Protein AF-A0A848DAJ6-F1 (afdb_monomer)

Mean predicted aligned error: 10.58 Å

Secondary structure (DSSP, 8-state):
-HHHHHHHHHHHHHHHHHHS-----GGGSPPPHHHHHHHHHHHHHHHHHHH--SSEEEEEEEEE-SSSEEEEEEEEEE--TT-SS-EEEET-HHHHHHHHHHHHHHT--TT-S--S-----SSSEEEEEEESSGGGS-HHHHHHHHHHHHHHHHHHHHT-

Organism: NCBI:txid2766897

Radius of gyration: 16.46 Å; Cα contacts (8 Å, |Δi|>4): 186; chains: 1; bounding box: 44×31×48 Å

Sequence (160 aa):
MILQAILDAMAIKYTLNHYRKKNDSIAVKPVDESTLREYIDTYCGVLNDSFSSLYKVFVGTIYDGEGPLRVISTKLVEKTKRMDVPYILNGELESVLNRLDEQLIEEMSPSIYIRRNLRRYSDDTTFIVKPNQIRYWTQSAALRDADETYRDIMSSMGDV

Foldseek 3Di:
DLLVVVLVVLVVVVVVVVVVPDDPDLQFDFDDPVLLQLLQCLLQVLVCVPPNDPFKGKAKEWEDDDDFKTKMKIFIDTDDPPGPGHHYDYPCRVVVSVVVVVVVVVDDDPVDDVPQDPDDPPPRMRMDMDTRGSNCRHSVNSVVSSVVVVVVVVVVVVVD

pLDDT: mean 71.4, std 18.1, range [31.31, 95.0]

Solvent-accessible surface area (backbone atoms only — not comparable to full-atom values): 9200 Å² total; per-residue (Å²): 90,69,50,53,52,49,50,48,52,51,46,49,50,48,50,52,48,62,72,54,77,80,70,96,47,71,52,65,38,69,55,52,71,68,47,53,49,53,17,41,50,50,22,35,45,59,48,33,78,74,66,44,56,100,52,35,38,55,45,36,36,40,31,37,63,90,68,71,51,40,40,36,36,36,30,70,42,71,65,56,103,78,70,91,64,66,45,77,42,79,70,45,32,65,61,52,50,52,52,53,24,53,58,60,62,75,62,84,52,102,80,68,61,93,52,96,65,86,84,63,92,72,81,59,60,51,70,49,79,46,61,39,22,34,68,69,47,35,63,71,47,21,49,52,54,31,54,50,52,49,52,52,54,53,54,67,59,71,80,110

Structure (mmCIF, N/CA/C/O backbone):
data_AF-A0A848DAJ6-F1
#
_entry.id   AF-A0A848DAJ6-F1
#
loop_
_atom_site.group_PDB
_atom_site.id
_atom_site.type_symbol
_atom_site.label_atom_id
_atom_site.label_alt_id
_atom_site.label_comp_id
_atom_site.label_asym_id
_atom_site.label_entity_id
_atom_site.label_seq_id
_atom_site.pdbx_PDB_ins_code
_atom_site.Cartn_x
_atom_site.Cartn_y
_atom_site.Cartn_z
_atom_site.occupancy
_atom_site.B_iso_or_equiv
_atom_site.auth_seq_id
_atom_site.auth_comp_id
_atom_site.auth_asym_id
_atom_site.auth_atom_id
_atom_site.pdbx_PDB_model_num
ATOM 1 N N . MET A 1 1 ? -6.541 -17.899 -10.807 1.00 48.25 1 MET A N 1
ATOM 2 C CA . MET A 1 1 ? -6.653 -17.951 -12.297 1.00 48.25 1 MET A CA 1
ATOM 3 C C . MET A 1 1 ? -6.741 -16.553 -12.918 1.00 48.25 1 MET A C 1
ATOM 5 O O . MET A 1 1 ? -6.155 -16.337 -13.971 1.00 48.25 1 MET A O 1
ATOM 9 N N . ILE A 1 2 ? -7.428 -15.592 -12.282 1.00 46.16 2 ILE A N 1
ATOM 10 C CA . ILE A 1 2 ? -7.454 -14.181 -12.718 1.00 46.16 2 ILE A CA 1
ATOM 11 C C . ILE A 1 2 ? -6.160 -13.452 -12.336 1.00 46.16 2 ILE A C 1
ATOM 13 O O . ILE A 1 2 ? -5.611 -12.733 -13.173 1.00 46.16 2 ILE A O 1
ATOM 17 N N . LEU A 1 3 ? -5.629 -13.666 -11.123 1.00 44.94 3 LEU A N 1
ATOM 18 C CA . LEU A 1 3 ? -4.310 -13.142 -10.785 1.00 44.94 3 LEU A CA 1
ATOM 19 C C . LEU A 1 3 ? -3.238 -13.877 -11.592 1.00 44.94 3 LEU A C 1
ATOM 21 O O . LEU A 1 3 ? -2.429 -13.177 -12.176 1.00 44.94 3 LEU A O 1
ATOM 25 N N . GLN A 1 4 ? -3.317 -15.196 -11.819 1.00 49.19 4 GLN A N 1
ATOM 26 C CA . GLN A 1 4 ? -2.469 -15.862 -12.830 1.00 49.19 4 GLN A CA 1
ATOM 27 C C . GLN A 1 4 ? -2.519 -15.194 -14.220 1.00 49.19 4 GLN A C 1
ATOM 29 O O . GLN A 1 4 ? -1.472 -14.930 -14.787 1.00 49.19 4 GLN A O 1
ATOM 34 N N . ALA A 1 5 ? -3.686 -14.824 -14.757 1.00 51.97 5 ALA A N 1
ATOM 35 C CA . ALA A 1 5 ? -3.764 -14.124 -16.048 1.00 51.97 5 ALA A CA 1
ATOM 36 C C . ALA A 1 5 ? -3.148 -12.708 -16.010 1.00 51.97 5 ALA A C 1
ATOM 38 O O . ALA A 1 5 ? -2.621 -12.219 -17.011 1.00 51.97 5 ALA A O 1
ATOM 39 N N . ILE A 1 6 ? -3.194 -12.035 -14.857 1.00 52.03 6 ILE A N 1
ATOM 40 C CA . ILE A 1 6 ? -2.559 -10.728 -14.643 1.00 52.03 6 ILE A CA 1
ATOM 41 C C . ILE A 1 6 ? -1.055 -10.875 -14.426 1.00 52.03 6 ILE A C 1
ATOM 43 O O . ILE A 1 6 ? -0.294 -10.085 -14.980 1.00 52.03 6 ILE A O 1
ATOM 47 N N . LEU A 1 7 ? -0.623 -11.907 -13.705 1.00 51.91 7 LEU A N 1
ATOM 48 C CA . LEU A 1 7 ? 0.761 -12.343 -13.591 1.00 51.91 7 LEU A CA 1
ATOM 49 C C . LEU A 1 7 ? 1.307 -12.676 -14.970 1.00 51.91 7 LEU A C 1
ATOM 51 O O . LEU A 1 7 ? 2.373 -12.183 -15.303 1.00 51.91 7 LEU A O 1
ATOM 55 N N . ASP A 1 8 ? 0.552 -13.390 -15.802 1.00 54.41 8 ASP A N 1
ATOM 56 C CA . ASP A 1 8 ? 0.914 -13.740 -17.171 1.00 54.41 8 ASP A CA 1
ATOM 57 C C . ASP A 1 8 ? 0.968 -12.495 -18.054 1.00 54.41 8 ASP A C 1
ATOM 59 O O . ASP A 1 8 ? 1.936 -12.305 -18.778 1.00 54.41 8 ASP A O 1
ATOM 63 N N . ALA A 1 9 ? 0.005 -11.573 -17.967 1.00 54.75 9 ALA A N 1
ATOM 64 C CA . ALA A 1 9 ? 0.050 -10.310 -18.707 1.00 54.75 9 ALA A CA 1
ATOM 65 C C . ALA A 1 9 ? 1.231 -9.420 -18.269 1.00 54.75 9 ALA A C 1
ATOM 67 O O 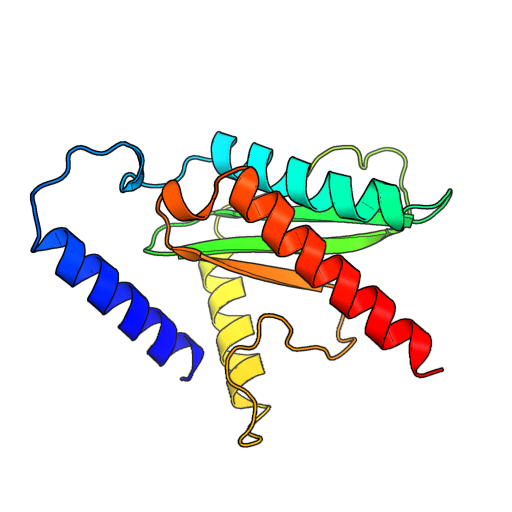. ALA A 1 9 ? 1.887 -8.779 -19.099 1.00 54.75 9 ALA A O 1
ATOM 68 N N . MET A 1 10 ? 1.538 -9.388 -16.970 1.00 55.44 10 MET A N 1
ATOM 69 C CA . MET A 1 10 ? 2.692 -8.676 -16.421 1.00 55.44 10 MET A CA 1
ATOM 70 C C . MET A 1 10 ? 4.008 -9.386 -16.760 1.00 55.44 10 MET A C 1
ATOM 72 O O . MET A 1 10 ? 4.983 -8.703 -17.066 1.00 55.44 10 MET A O 1
ATOM 76 N N . ALA A 1 11 ? 4.026 -10.718 -16.811 1.00 53.97 11 ALA A N 1
ATOM 77 C CA . ALA A 1 11 ? 5.143 -11.550 -17.242 1.00 53.97 11 ALA A CA 1
ATOM 78 C C . ALA A 1 11 ? 5.374 -11.429 -18.750 1.00 53.97 11 ALA A C 1
ATOM 80 O O . ALA A 1 11 ? 6.520 -11.348 -19.176 1.00 53.97 11 ALA A O 1
ATOM 81 N N . ILE A 1 12 ? 4.325 -11.304 -19.565 1.00 58.53 12 ILE A N 1
ATOM 82 C CA . ILE A 1 12 ? 4.394 -10.974 -20.995 1.00 58.53 12 ILE A CA 1
ATOM 83 C C . ILE A 1 12 ? 4.978 -9.572 -21.161 1.00 58.53 12 ILE A C 1
ATOM 85 O O . ILE A 1 12 ? 5.863 -9.362 -21.982 1.00 58.53 12 ILE A O 1
ATOM 89 N N . LYS A 1 13 ? 4.558 -8.596 -20.349 1.00 54.97 13 LYS A N 1
ATOM 90 C CA . LYS A 1 13 ? 5.142 -7.246 -20.376 1.00 54.97 13 LYS A CA 1
ATOM 91 C C . LYS A 1 13 ? 6.600 -7.242 -19.904 1.00 54.97 13 LYS A C 1
ATOM 93 O O . LYS A 1 13 ? 7.412 -6.494 -20.446 1.00 54.97 13 LYS A O 1
ATOM 98 N N . TYR A 1 14 ? 6.940 -8.074 -18.923 1.00 53.84 14 TYR A N 1
ATOM 99 C CA . TYR A 1 14 ? 8.297 -8.261 -18.414 1.00 53.84 14 TYR A CA 1
ATOM 100 C C . TYR A 1 14 ? 9.199 -8.926 -19.459 1.00 53.84 14 TYR A C 1
ATOM 102 O O . TYR A 1 14 ? 10.250 -8.382 -19.783 1.00 53.84 14 TYR A O 1
ATOM 110 N N . THR A 1 15 ? 8.764 -10.037 -20.052 1.00 53.62 15 THR A N 1
ATOM 111 C CA . THR A 1 15 ? 9.475 -10.749 -21.122 1.00 53.62 15 THR A CA 1
ATOM 112 C C . THR A 1 15 ? 9.588 -9.886 -22.372 1.00 53.62 15 THR A C 1
ATOM 114 O O . THR A 1 15 ? 10.685 -9.735 -22.895 1.00 53.62 15 THR A O 1
ATOM 117 N N . LEU A 1 16 ? 8.526 -9.204 -22.807 1.00 54.97 16 LEU A N 1
ATOM 118 C CA . LEU A 1 16 ? 8.581 -8.260 -23.928 1.00 54.97 16 LEU A CA 1
ATOM 119 C C . LEU A 1 16 ? 9.567 -7.111 -23.666 1.00 54.97 16 LEU A C 1
ATOM 121 O O . LEU A 1 16 ? 10.288 -6.710 -24.578 1.00 54.97 16 LEU A O 1
ATOM 125 N N . ASN A 1 17 ? 9.640 -6.597 -22.435 1.00 53.06 17 ASN A N 1
ATOM 126 C CA . ASN A 1 17 ? 10.644 -5.601 -22.048 1.00 53.06 17 ASN A CA 1
ATOM 127 C C . ASN A 1 17 ? 12.063 -6.191 -21.989 1.00 53.06 17 ASN A C 1
ATOM 129 O O . ASN A 1 17 ? 13.005 -5.509 -22.381 1.00 53.06 17 ASN A O 1
ATOM 133 N N . HIS A 1 18 ? 12.221 -7.447 -21.563 1.00 52.09 18 HIS A N 1
ATOM 134 C CA . HIS A 1 18 ? 13.493 -8.174 -21.605 1.00 52.09 18 HIS A CA 1
ATOM 135 C C . HIS A 1 18 ? 13.984 -8.367 -23.051 1.00 52.09 18 HIS A C 1
ATOM 137 O O . HIS A 1 18 ? 15.163 -8.163 -23.340 1.00 52.09 18 HI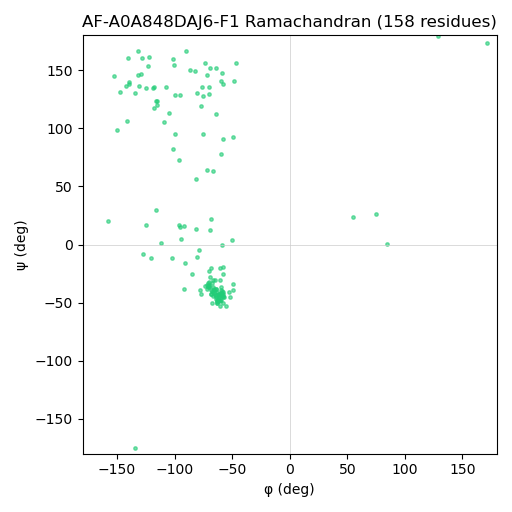S A O 1
ATOM 143 N N . TYR A 1 19 ? 13.073 -8.675 -23.980 1.00 53.81 19 TYR A N 1
ATOM 144 C CA . TYR A 1 19 ? 13.352 -8.757 -25.417 1.00 53.81 19 TYR A CA 1
ATOM 145 C C . TYR A 1 19 ? 13.621 -7.379 -26.040 1.00 53.81 19 TYR A C 1
ATOM 147 O O . TYR A 1 19 ? 14.488 -7.243 -26.902 1.00 53.81 19 TYR A O 1
ATOM 155 N N . ARG A 1 20 ? 12.950 -6.321 -25.567 1.00 55.12 20 ARG A N 1
ATOM 156 C CA . ARG A 1 20 ? 13.233 -4.919 -25.917 1.00 55.12 20 ARG A CA 1
ATOM 157 C C . ARG A 1 20 ? 14.408 -4.366 -25.098 1.00 55.12 20 ARG A C 1
ATOM 159 O O . ARG A 1 20 ? 14.295 -3.326 -24.451 1.00 55.12 20 AR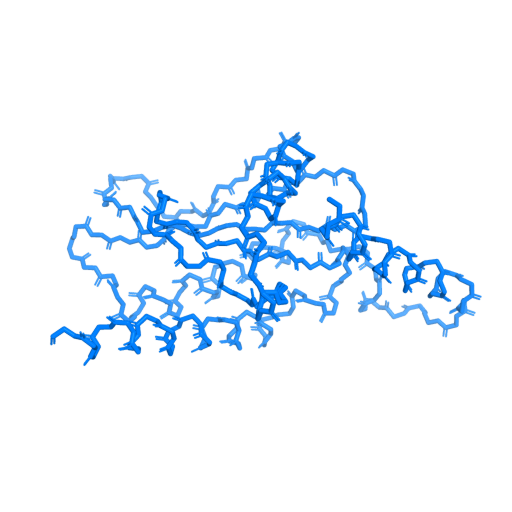G A O 1
ATOM 166 N N . LYS A 1 21 ? 15.567 -5.031 -25.163 1.00 52.22 21 LYS A N 1
ATOM 167 C CA . LYS A 1 21 ? 16.858 -4.497 -24.692 1.00 52.22 21 LYS A CA 1
ATOM 168 C C . LYS A 1 21 ? 17.176 -3.184 -25.419 1.00 52.22 21 LYS A C 1
ATOM 170 O O . LYS A 1 21 ? 17.767 -3.192 -26.497 1.00 52.22 21 LYS A O 1
ATOM 175 N N . LYS A 1 22 ? 16.755 -2.052 -24.848 1.00 48.81 22 LYS A N 1
ATOM 176 C CA . LYS A 1 22 ? 17.225 -0.721 -25.261 1.00 48.81 22 LYS A CA 1
ATOM 177 C C . LYS A 1 22 ? 17.093 0.396 -24.223 1.00 48.81 22 LYS A C 1
ATOM 179 O O . LYS A 1 22 ? 17.130 1.549 -24.619 1.00 48.81 22 LYS A O 1
ATOM 184 N N . ASN A 1 23 ? 16.959 0.102 -22.928 1.00 53.22 23 ASN A N 1
ATOM 185 C CA . ASN A 1 23 ? 16.988 1.157 -21.910 1.00 53.22 23 ASN A CA 1
ATOM 186 C C . ASN A 1 23 ? 17.734 0.704 -20.647 1.00 53.22 23 ASN A C 1
ATOM 188 O O . ASN A 1 23 ? 17.159 0.003 -19.820 1.00 53.22 23 ASN A O 1
ATOM 192 N N . ASP A 1 24 ? 18.951 1.220 -20.445 1.00 57.81 24 ASP A N 1
ATOM 193 C CA . ASP A 1 24 ? 19.699 1.226 -19.166 1.00 57.81 24 ASP A CA 1
ATOM 194 C C . ASP A 1 24 ? 19.049 2.139 -18.103 1.00 57.81 24 ASP A C 1
ATOM 196 O O . ASP A 1 24 ? 19.685 2.626 -17.166 1.00 57.81 24 ASP A O 1
ATOM 200 N N . SER A 1 25 ? 17.756 2.424 -18.254 1.00 72.12 25 SER A N 1
ATOM 201 C CA . SER A 1 25 ? 17.045 3.347 -17.388 1.00 72.12 25 SER A CA 1
ATOM 202 C C . SER A 1 25 ? 16.882 2.737 -16.001 1.00 72.12 25 SER A C 1
ATOM 204 O O . SER A 1 25 ? 16.358 1.631 -15.848 1.00 72.12 25 SER A O 1
ATOM 206 N N . ILE A 1 26 ? 17.253 3.513 -14.982 1.00 75.62 26 ILE A N 1
ATOM 207 C CA . ILE A 1 26 ? 17.019 3.205 -13.564 1.00 75.62 26 ILE A CA 1
ATOM 208 C C . ILE A 1 26 ? 15.551 2.805 -13.336 1.00 75.62 26 ILE A C 1
ATOM 210 O O . ILE A 1 26 ? 15.268 1.878 -12.592 1.00 75.62 26 ILE A O 1
ATOM 214 N N . ALA A 1 27 ? 14.619 3.399 -14.082 1.00 75.69 27 ALA A N 1
ATOM 215 C CA . ALA A 1 27 ? 13.182 3.157 -13.995 1.00 75.69 27 ALA A CA 1
ATOM 216 C C . ALA A 1 27 ? 12.731 1.702 -14.282 1.00 75.69 27 ALA A C 1
ATOM 218 O O . ALA A 1 27 ? 11.614 1.321 -13.917 1.00 75.69 27 ALA A O 1
ATOM 219 N N . VAL A 1 28 ? 13.549 0.895 -14.971 1.00 81.88 28 VAL A N 1
ATOM 220 C CA . VAL A 1 28 ? 13.239 -0.510 -15.318 1.00 81.88 28 VAL A CA 1
ATOM 221 C C . VAL A 1 28 ? 13.962 -1.501 -14.399 1.00 81.88 28 VAL A C 1
ATOM 223 O O . VAL A 1 28 ? 13.617 -2.682 -14.396 1.00 81.88 28 VAL A O 1
ATOM 226 N N . LYS A 1 29 ? 14.924 -1.032 -13.594 1.00 87.00 29 LYS A N 1
ATOM 227 C CA . LYS A 1 29 ? 15.633 -1.875 -12.626 1.00 87.00 29 LYS A CA 1
ATOM 228 C C . LYS A 1 29 ? 14.670 -2.397 -11.551 1.00 87.00 29 LYS A C 1
ATOM 230 O O . LYS A 1 29 ? 13.679 -1.710 -11.273 1.00 87.00 29 LYS A O 1
ATOM 235 N N . PRO A 1 30 ? 14.960 -3.573 -10.958 1.00 88.75 30 PRO A N 1
ATOM 236 C CA . PRO A 1 30 ? 14.251 -4.063 -9.781 1.00 88.75 30 PRO A CA 1
ATOM 237 C C . PRO A 1 30 ? 14.150 -2.981 -8.712 1.00 88.75 30 PRO A C 1
ATOM 239 O O . PRO A 1 30 ? 15.085 -2.197 -8.536 1.00 88.75 30 PRO A O 1
ATOM 242 N N . VAL A 1 31 ? 12.997 -2.912 -8.053 1.00 90.94 31 VAL A N 1
ATOM 243 C CA . VAL A 1 31 ? 12.795 -1.958 -6.963 1.00 90.94 31 VAL A CA 1
ATOM 244 C C . VAL A 1 31 ? 13.514 -2.471 -5.718 1.00 90.94 31 VAL A C 1
ATOM 246 O O . VAL A 1 31 ? 13.454 -3.661 -5.415 1.00 90.94 31 VAL A O 1
ATOM 249 N N . ASP A 1 32 ? 14.218 -1.580 -5.026 1.00 90.38 32 ASP A N 1
ATOM 250 C CA . ASP A 1 32 ? 14.893 -1.899 -3.772 1.00 90.38 32 ASP A CA 1
ATOM 251 C C . ASP A 1 32 ? 13.993 -1.653 -2.553 1.00 90.38 32 ASP A C 1
ATOM 253 O O . ASP A 1 32 ? 12.936 -1.018 -2.626 1.00 90.38 32 ASP A O 1
ATOM 257 N N . GLU A 1 33 ? 14.428 -2.178 -1.411 1.00 89.06 33 GLU A N 1
ATOM 258 C CA . GLU A 1 33 ? 13.717 -2.047 -0.142 1.00 89.06 33 GLU A CA 1
ATOM 259 C C . GLU A 1 33 ? 13.530 -0.579 0.270 1.00 89.06 33 GLU A C 1
ATOM 261 O O . GLU A 1 33 ? 12.454 -0.212 0.737 1.00 89.06 33 GLU A O 1
ATOM 266 N N . SER A 1 34 ? 14.536 0.279 0.059 1.00 90.81 34 SER A N 1
ATOM 267 C CA . SER A 1 34 ? 14.445 1.714 0.365 1.00 90.81 34 SER A CA 1
ATOM 268 C C . SER A 1 34 ? 13.319 2.398 -0.400 1.00 90.81 34 SER A C 1
ATOM 270 O O . SER A 1 34 ? 12.532 3.128 0.195 1.00 90.81 34 SER A O 1
ATOM 272 N N . THR A 1 35 ? 13.179 2.107 -1.692 1.00 92.81 35 THR A N 1
ATOM 273 C CA . THR A 1 35 ? 12.118 2.666 -2.534 1.00 92.81 35 THR A CA 1
ATOM 274 C C . THR A 1 35 ? 10.745 2.170 -2.076 1.00 92.81 35 THR A C 1
ATOM 276 O O . THR A 1 35 ? 9.785 2.938 -2.044 1.00 92.81 35 THR A O 1
ATOM 279 N N . LEU A 1 36 ? 10.629 0.894 -1.686 1.00 92.81 36 LEU A N 1
ATOM 280 C CA . LEU A 1 36 ? 9.382 0.345 -1.141 1.00 92.81 36 LEU A CA 1
ATOM 281 C C . LEU A 1 36 ? 9.016 0.977 0.211 1.00 92.81 36 LEU A C 1
ATOM 283 O O . LEU A 1 36 ? 7.838 1.252 0.446 1.00 92.81 36 LEU A O 1
ATOM 287 N N . ARG A 1 37 ? 10.007 1.245 1.072 1.00 92.19 37 ARG A N 1
ATOM 288 C CA . ARG A 1 37 ? 9.829 1.972 2.340 1.00 92.19 37 ARG A CA 1
ATOM 289 C C . ARG A 1 37 ? 9.361 3.409 2.099 1.00 92.19 37 ARG A C 1
ATOM 291 O O . ARG A 1 37 ? 8.327 3.801 2.623 1.00 92.19 37 ARG A O 1
ATOM 298 N N . GLU A 1 38 ? 10.034 4.161 1.230 1.00 93.50 38 GL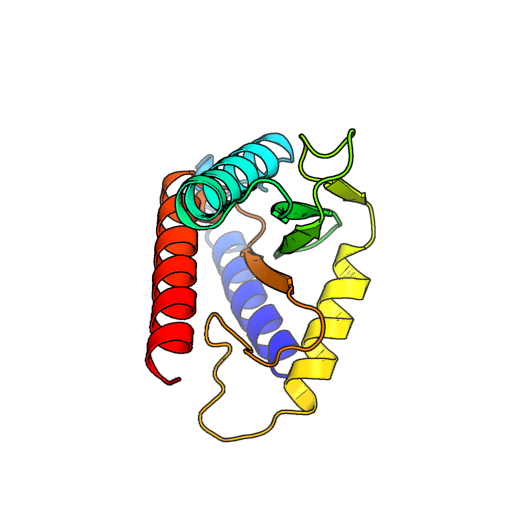U A N 1
ATOM 299 C CA . GLU A 1 38 ? 9.623 5.530 0.879 1.00 93.50 38 GLU A CA 1
ATOM 300 C C . GLU A 1 38 ? 8.203 5.578 0.303 1.00 93.50 38 GLU A C 1
ATOM 302 O O . GLU A 1 38 ? 7.406 6.467 0.625 1.00 93.50 38 GLU A O 1
ATOM 307 N N . TYR A 1 39 ? 7.874 4.599 -0.540 1.00 94.69 39 TYR A N 1
ATOM 308 C CA . TYR A 1 39 ? 6.545 4.458 -1.105 1.00 94.69 39 TYR A CA 1
ATOM 309 C C . TYR A 1 39 ? 5.491 4.254 -0.011 1.00 94.69 39 TYR A C 1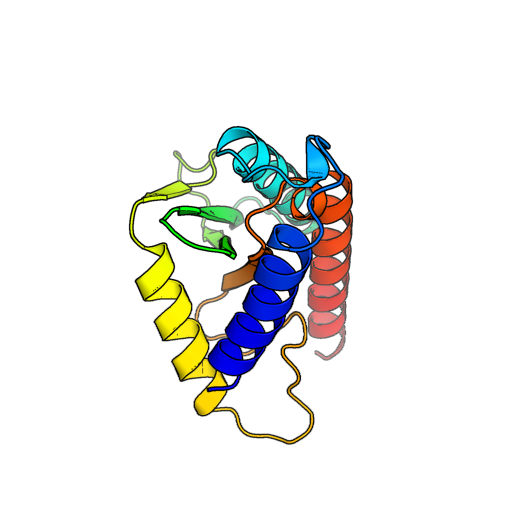
ATOM 311 O O . TYR A 1 39 ? 4.487 4.971 0.015 1.00 94.69 39 TYR A O 1
ATOM 319 N N . ILE A 1 40 ? 5.688 3.270 0.874 1.00 93.00 40 ILE A N 1
ATOM 320 C CA . ILE A 1 40 ? 4.685 2.913 1.882 1.00 93.00 40 ILE A CA 1
ATOM 321 C C . ILE A 1 40 ? 4.559 3.986 2.964 1.00 93.00 40 ILE A C 1
ATOM 323 O O . ILE A 1 40 ? 3.446 4.243 3.415 1.00 93.00 40 ILE A O 1
ATOM 327 N N . ASP A 1 41 ? 5.654 4.666 3.306 1.00 92.75 41 ASP A N 1
ATOM 328 C CA . ASP A 1 41 ? 5.651 5.806 4.224 1.00 92.75 41 ASP A CA 1
AT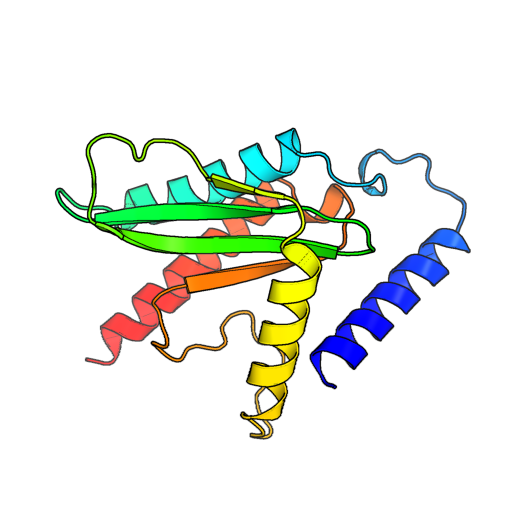OM 329 C C . ASP A 1 41 ? 4.853 6.971 3.641 1.00 92.75 41 ASP A C 1
ATOM 331 O O . ASP A 1 41 ? 3.975 7.516 4.308 1.00 92.75 41 ASP A O 1
ATOM 335 N N . THR A 1 42 ? 5.080 7.307 2.366 1.00 94.69 42 THR A N 1
ATOM 336 C CA . THR A 1 42 ? 4.305 8.347 1.670 1.00 94.69 42 THR A CA 1
ATOM 337 C C . THR A 1 42 ? 2.821 7.992 1.636 1.00 94.69 42 THR A C 1
ATOM 339 O O . THR A 1 42 ? 1.966 8.818 1.951 1.00 94.69 42 THR A O 1
ATOM 342 N N . TYR A 1 43 ? 2.509 6.753 1.259 1.00 93.44 43 TYR A N 1
ATOM 343 C CA . TYR A 1 43 ? 1.138 6.276 1.139 1.00 93.44 43 TYR A CA 1
ATOM 344 C C . TYR A 1 43 ? 0.406 6.286 2.493 1.00 93.44 43 TYR A C 1
ATOM 346 O O . TYR A 1 43 ? -0.691 6.834 2.607 1.00 93.44 43 TYR A O 1
ATOM 354 N N . CYS A 1 44 ? 1.014 5.712 3.537 1.00 90.94 44 CYS A N 1
ATOM 355 C CA . CYS A 1 44 ? 0.435 5.683 4.878 1.00 90.94 44 CYS A CA 1
ATOM 356 C C . CYS A 1 44 ? 0.378 7.080 5.500 1.00 90.94 44 CYS A C 1
ATOM 358 O O . CYS A 1 44 ? -0.571 7.356 6.227 1.00 90.94 44 CYS A O 1
ATOM 360 N N . GLY A 1 45 ? 1.338 7.961 5.203 1.00 91.62 45 GLY A N 1
ATOM 361 C CA . GLY A 1 45 ? 1.336 9.357 5.640 1.00 91.62 45 GLY A CA 1
ATOM 362 C C . GLY A 1 45 ? 0.062 10.082 5.216 1.00 91.62 45 GLY A C 1
ATOM 363 O O . GLY A 1 45 ? -0.673 10.565 6.070 1.00 91.62 45 GLY A O 1
ATOM 364 N N . VAL A 1 46 ? -0.283 10.031 3.924 1.00 91.25 46 VAL A N 1
ATOM 365 C CA . VAL A 1 46 ? -1.517 10.649 3.397 1.00 91.25 46 VAL A CA 1
ATOM 366 C C . VAL A 1 46 ? -2.774 10.121 4.100 1.00 91.25 46 VAL A C 1
ATOM 368 O O . VAL A 1 46 ? -3.656 10.895 4.487 1.00 91.25 46 VAL A O 1
ATOM 371 N N . LEU A 1 47 ? -2.869 8.801 4.289 1.00 88.81 47 LEU A N 1
ATOM 372 C CA . LEU A 1 47 ? -4.019 8.199 4.969 1.00 88.81 47 LEU A CA 1
ATOM 373 C C . LEU A 1 47 ? -4.067 8.567 6.454 1.00 88.81 47 LEU A C 1
ATOM 375 O O . LEU A 1 47 ? -5.143 8.835 6.983 1.00 88.81 47 LEU A O 1
ATOM 379 N N . ASN A 1 48 ? -2.924 8.600 7.133 1.00 90.31 48 ASN A N 1
ATOM 380 C CA . ASN A 1 48 ? -2.849 8.920 8.552 1.00 90.31 48 ASN A CA 1
ATOM 381 C C . ASN A 1 48 ? -3.131 10.392 8.837 1.00 90.31 48 ASN A C 1
ATOM 383 O O . ASN A 1 48 ? -3.820 10.679 9.816 1.00 90.31 48 ASN A O 1
ATOM 387 N N . ASP A 1 49 ? -2.697 11.297 7.966 1.00 91.00 49 ASP A N 1
ATOM 388 C CA . ASP A 1 49 ? -3.035 12.719 8.052 1.00 91.00 49 ASP A CA 1
ATOM 389 C C . ASP A 1 49 ? -4.552 12.944 7.963 1.00 91.00 49 ASP A C 1
ATOM 391 O O . ASP A 1 49 ? -5.088 13.863 8.579 1.00 91.00 49 ASP A O 1
ATOM 395 N N . SER A 1 50 ? -5.256 12.073 7.233 1.00 87.19 50 SER A N 1
ATOM 396 C CA . SER A 1 50 ? -6.701 12.177 7.011 1.00 87.19 50 SER A CA 1
ATOM 397 C C . SER A 1 50 ? -7.551 11.413 8.032 1.00 87.19 50 SER A C 1
ATOM 399 O O . SER A 1 50 ? -8.628 11.872 8.407 1.00 87.19 50 SER A O 1
ATOM 401 N N . PHE A 1 51 ? -7.108 10.226 8.454 1.00 84.00 51 PHE A N 1
ATOM 402 C CA . PHE A 1 51 ? -7.953 9.244 9.146 1.00 84.00 51 PHE A CA 1
ATOM 403 C C . PHE A 1 51 ? -7.386 8.746 10.481 1.00 84.00 51 PHE A C 1
ATOM 405 O O . PHE A 1 51 ? -8.074 8.003 11.190 1.00 84.00 51 PHE A O 1
ATOM 412 N N . SER A 1 52 ? -6.144 9.090 10.840 1.00 83.06 52 SER A N 1
ATOM 413 C CA . SER A 1 52 ? -5.599 8.654 12.129 1.00 83.06 52 SER A CA 1
ATOM 414 C C . SER A 1 52 ? -6.299 9.361 13.292 1.00 83.06 52 SER A C 1
ATOM 416 O O . SER A 1 52 ? -6.813 10.472 13.179 1.00 83.06 52 SER A O 1
ATOM 418 N N . SER A 1 53 ? -6.337 8.694 14.442 1.00 82.56 53 SER A N 1
ATOM 419 C CA . SER A 1 53 ? -6.934 9.231 15.665 1.00 82.56 53 SER A CA 1
ATOM 420 C C . SER A 1 53 ? -6.025 8.982 16.865 1.00 82.56 53 SER A C 1
ATOM 422 O O . SER A 1 53 ? -4.914 8.462 16.732 1.00 82.56 53 SER A O 1
ATOM 424 N N . LEU A 1 54 ? -6.487 9.325 18.069 1.00 76.75 54 LEU A N 1
ATOM 425 C CA . LEU A 1 54 ? -5.772 8.998 19.308 1.00 76.75 54 LEU A CA 1
ATOM 426 C C . LEU A 1 54 ? -5.544 7.488 19.482 1.00 76.75 54 LEU A C 1
ATOM 428 O O . LEU A 1 54 ? -4.574 7.099 20.126 1.00 76.75 54 LEU A O 1
ATOM 432 N N . TYR A 1 55 ? -6.393 6.651 18.878 1.00 79.25 55 TYR A N 1
ATOM 433 C CA . TYR A 1 55 ? -6.394 5.205 19.105 1.00 79.25 55 TYR A CA 1
ATOM 434 C C . TYR A 1 55 ? -6.160 4.375 17.849 1.00 79.25 55 TYR A C 1
ATOM 436 O O . TYR A 1 55 ? -5.933 3.182 17.987 1.00 79.25 55 TYR A O 1
ATOM 444 N N . LYS A 1 56 ? -6.206 4.952 16.641 1.00 81.62 56 LYS A N 1
ATOM 445 C CA . LYS A 1 56 ? -6.053 4.200 15.385 1.00 81.62 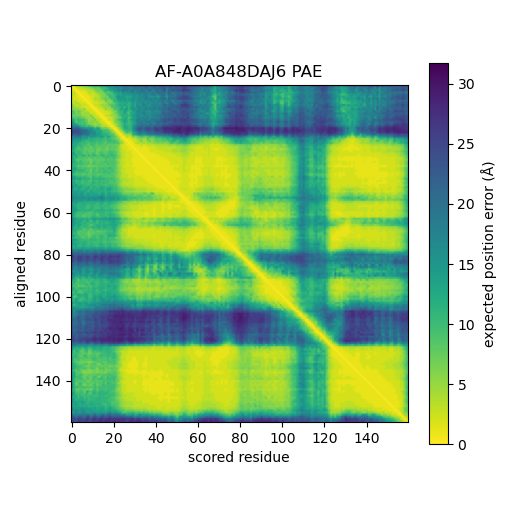56 LYS A CA 1
ATOM 446 C C . LYS A 1 56 ? -5.054 4.846 14.431 1.00 81.62 56 LYS A C 1
ATOM 448 O O . LYS A 1 56 ? -4.943 6.073 14.386 1.00 81.62 56 LYS A O 1
ATOM 453 N N . VAL A 1 57 ? -4.335 4.017 13.678 1.00 86.19 57 VAL A N 1
ATOM 454 C CA . VAL A 1 57 ? -3.351 4.430 12.665 1.00 86.19 57 VAL A CA 1
ATOM 455 C C . VAL A 1 57 ? -3.230 3.360 11.576 1.00 86.19 57 VAL A C 1
ATOM 457 O O . VAL A 1 57 ? -3.353 2.166 11.853 1.00 86.19 57 VAL A O 1
ATOM 460 N N . PHE A 1 58 ? -3.019 3.786 10.337 1.00 85.75 58 PHE A N 1
ATOM 461 C CA . PHE A 1 58 ? -2.657 2.914 9.230 1.00 85.75 58 PHE A CA 1
ATOM 462 C C . PHE A 1 58 ? -1.198 2.496 9.349 1.00 85.75 58 PHE A C 1
ATOM 464 O O . PHE A 1 58 ? -0.310 3.348 9.446 1.00 85.75 58 PHE A O 1
ATOM 471 N N . VAL A 1 59 ? -0.957 1.188 9.291 1.00 87.06 59 VAL A N 1
ATOM 472 C CA . VAL A 1 59 ? 0.387 0.613 9.250 1.00 87.06 59 VAL A CA 1
ATOM 473 C C . VAL A 1 59 ? 0.588 -0.172 7.972 1.00 87.06 59 VAL A C 1
ATOM 475 O O . VAL A 1 59 ? -0.264 -0.960 7.563 1.00 87.06 59 VAL A O 1
ATOM 478 N N . GLY A 1 60 ? 1.744 0.066 7.361 1.00 87.81 60 GLY A N 1
ATOM 479 C CA . GLY A 1 60 ? 2.193 -0.606 6.160 1.00 87.81 60 GLY A CA 1
ATOM 480 C C . GLY A 1 60 ? 2.929 -1.917 6.439 1.00 87.81 60 GLY A C 1
ATOM 481 O O . GLY A 1 60 ? 3.591 -2.076 7.462 1.00 87.81 60 GLY A O 1
ATOM 482 N N . THR A 1 61 ? 2.849 -2.860 5.510 1.00 89.25 61 THR A N 1
ATOM 483 C CA . THR A 1 61 ? 3.667 -4.073 5.472 1.00 89.25 61 THR A CA 1
ATOM 484 C C . THR A 1 61 ? 4.194 -4.285 4.061 1.00 89.25 61 THR A C 1
ATOM 486 O O . THR A 1 61 ? 3.427 -4.233 3.102 1.00 89.25 61 THR A O 1
ATOM 489 N N . ILE A 1 62 ? 5.495 -4.516 3.931 1.00 90.00 62 ILE A N 1
ATOM 490 C CA . ILE A 1 62 ? 6.160 -4.859 2.675 1.00 90.00 62 ILE A CA 1
ATOM 491 C C . ILE A 1 62 ? 6.373 -6.370 2.657 1.00 90.00 62 ILE A C 1
ATOM 493 O O . ILE A 1 62 ? 6.923 -6.923 3.610 1.00 90.00 62 ILE A O 1
ATOM 497 N N . TYR A 1 63 ? 5.960 -7.021 1.574 1.00 84.38 63 TYR A N 1
ATOM 498 C CA . TYR A 1 63 ? 6.217 -8.438 1.343 1.00 84.38 63 TYR A CA 1
ATOM 499 C C . TYR A 1 63 ? 7.320 -8.565 0.300 1.00 84.38 63 TYR A C 1
ATOM 501 O O . TYR A 1 63 ? 7.134 -8.182 -0.862 1.00 84.38 63 TYR A O 1
ATOM 509 N N . ASP A 1 64 ? 8.471 -9.078 0.727 1.00 75.06 64 ASP A N 1
ATOM 510 C CA . ASP A 1 64 ? 9.617 -9.294 -0.152 1.00 75.06 64 ASP A CA 1
ATOM 511 C C . ASP A 1 64 ? 9.738 -10.762 -0.579 1.00 75.06 64 ASP A C 1
ATOM 513 O O . ASP A 1 64 ? 9.272 -11.682 0.102 1.00 75.06 64 ASP A O 1
ATOM 517 N N . GLY A 1 65 ? 10.364 -10.969 -1.734 1.00 77.56 65 GLY A N 1
ATOM 518 C CA . GLY A 1 65 ? 10.585 -12.281 -2.326 1.00 77.56 65 GLY A CA 1
ATOM 519 C C . GLY A 1 65 ? 11.146 -12.204 -3.743 1.00 77.56 65 GLY A C 1
ATOM 520 O O . GLY A 1 65 ? 11.245 -11.138 -4.360 1.00 77.56 65 GLY A O 1
ATOM 521 N N . GLU A 1 66 ? 11.504 -13.357 -4.289 1.00 74.56 66 GLU A N 1
ATOM 522 C CA . GLU A 1 66 ? 11.899 -13.468 -5.691 1.00 74.56 66 GLU A CA 1
ATOM 523 C C . GLU A 1 66 ? 10.679 -13.310 -6.608 1.00 74.56 66 GLU A C 1
ATOM 525 O O . GLU A 1 66 ? 9.564 -13.698 -6.264 1.00 74.56 66 GLU A O 1
ATOM 530 N N . GLY A 1 67 ? 10.876 -12.713 -7.786 1.00 73.75 67 GLY A N 1
ATOM 531 C CA . GLY A 1 67 ? 9.842 -12.683 -8.823 1.00 73.75 67 GLY A CA 1
ATOM 532 C C . GLY A 1 67 ? 9.512 -11.312 -9.425 1.00 73.75 67 GLY A C 1
ATOM 533 O O . GLY A 1 67 ? 10.095 -10.276 -9.079 1.00 73.75 67 GLY A O 1
ATOM 534 N N . PRO A 1 68 ? 8.573 -11.300 -10.391 1.00 76.19 68 PRO A N 1
ATOM 535 C CA . PRO A 1 68 ? 8.296 -10.137 -11.231 1.00 76.19 68 PRO A CA 1
ATOM 536 C C . PRO A 1 68 ? 7.432 -9.077 -10.544 1.00 76.19 68 PRO A C 1
ATOM 538 O O . PRO A 1 68 ? 7.212 -8.015 -11.130 1.00 76.19 68 PRO A O 1
ATOM 541 N N . LEU A 1 69 ? 6.942 -9.345 -9.332 1.00 80.25 69 LEU A N 1
ATOM 542 C CA . LEU A 1 69 ? 6.049 -8.474 -8.579 1.00 80.25 69 LEU A CA 1
ATOM 543 C C . LEU A 1 69 ? 6.617 -8.095 -7.214 1.00 80.25 69 LEU A C 1
ATOM 545 O O . LEU A 1 69 ? 7.490 -8.760 -6.657 1.00 80.25 69 LEU A O 1
ATOM 549 N N . ARG A 1 70 ? 6.056 -7.020 -6.670 1.00 84.44 70 ARG A N 1
ATOM 550 C CA . ARG A 1 70 ? 6.147 -6.651 -5.263 1.00 84.44 70 ARG A CA 1
ATOM 551 C C . ARG A 1 70 ? 4.748 -6.383 -4.731 1.00 84.44 70 ARG A C 1
ATOM 553 O O . ARG A 1 70 ? 3.875 -5.911 -5.470 1.00 84.44 70 ARG A O 1
ATOM 560 N N . VAL A 1 71 ? 4.554 -6.701 -3.458 1.00 85.75 71 VAL A N 1
ATOM 561 C CA . VAL A 1 71 ? 3.293 -6.492 -2.755 1.00 85.75 71 VAL A CA 1
ATOM 562 C C . VAL A 1 71 ? 3.576 -5.666 -1.517 1.00 85.75 71 VAL A C 1
ATOM 564 O O . VAL A 1 71 ? 4.514 -5.939 -0.769 1.00 85.75 71 VAL A O 1
ATOM 567 N N . ILE A 1 72 ? 2.733 -4.670 -1.290 1.00 87.81 72 ILE A N 1
ATOM 568 C CA . ILE A 1 72 ? 2.615 -4.037 0.014 1.00 87.81 72 ILE A CA 1
ATOM 569 C C . ILE A 1 72 ? 1.166 -4.123 0.477 1.00 87.81 72 ILE A C 1
ATOM 571 O O . ILE A 1 72 ? 0.247 -4.180 -0.342 1.00 87.81 72 ILE A O 1
ATOM 575 N N . SER A 1 73 ? 0.954 -4.101 1.783 1.00 85.50 73 SER A N 1
ATOM 576 C CA . SER A 1 73 ? -0.369 -3.934 2.365 1.00 85.50 73 SER A CA 1
ATOM 577 C C . SER A 1 73 ? -0.393 -2.817 3.385 1.00 85.50 73 SER A C 1
ATOM 579 O O . SER A 1 73 ? 0.631 -2.435 3.936 1.00 85.50 73 SER A O 1
ATOM 581 N N . THR A 1 74 ? -1.581 -2.322 3.671 1.00 82.50 74 THR A N 1
ATOM 582 C CA . THR A 1 74 ? -1.842 -1.321 4.700 1.00 82.50 74 THR A CA 1
ATOM 583 C C . THR A 1 74 ? -3.123 -1.684 5.433 1.00 82.50 74 THR A C 1
ATOM 585 O O . THR A 1 74 ? -4.086 -2.135 4.814 1.00 82.50 74 THR A O 1
ATOM 588 N N . LYS A 1 75 ? -3.126 -1.533 6.754 1.00 82.75 75 LYS A N 1
ATOM 589 C CA . LYS A 1 75 ? -4.269 -1.855 7.609 1.00 82.75 75 LYS A CA 1
ATOM 590 C C . LYS A 1 75 ? -4.426 -0.791 8.682 1.00 82.75 75 LYS A C 1
ATOM 592 O O . LYS A 1 75 ? -3.433 -0.353 9.263 1.00 82.75 75 LYS A O 1
ATOM 597 N N . LEU A 1 76 ? -5.667 -0.408 8.971 1.00 80.69 76 LEU A N 1
ATOM 598 C CA . LEU A 1 76 ? -5.985 0.421 10.130 1.00 80.69 76 LEU A CA 1
ATOM 599 C C . LEU A 1 76 ? -5.959 -0.453 11.386 1.00 80.69 76 LEU A C 1
ATOM 601 O O . LEU A 1 76 ? -6.735 -1.400 11.500 1.00 80.69 76 LEU A O 1
ATOM 605 N N . VAL A 1 77 ? -5.083 -0.147 12.337 1.00 80.88 77 VAL A N 1
ATOM 606 C CA . VAL A 1 77 ? -4.966 -0.917 13.584 1.00 80.88 77 VAL A CA 1
ATOM 607 C C . VAL A 1 77 ? -4.941 0.007 14.801 1.00 80.88 77 VAL A C 1
ATOM 609 O O . VAL A 1 77 ? -4.797 1.226 14.675 1.00 80.88 77 VAL A O 1
ATOM 612 N N . GLU A 1 78 ? -5.119 -0.567 15.990 1.00 82.06 78 GLU A N 1
ATOM 613 C CA . GLU A 1 78 ? -5.053 0.187 17.241 1.00 82.06 78 GLU A CA 1
ATOM 614 C C . GLU A 1 78 ? -3.622 0.636 17.548 1.00 82.06 78 GLU A C 1
ATOM 616 O O . GLU A 1 78 ? -2.687 -0.154 17.446 1.00 82.06 78 GLU A O 1
ATOM 621 N N . LYS A 1 79 ? -3.445 1.896 17.961 1.00 78.31 79 LYS A N 1
ATOM 622 C CA . LYS A 1 79 ? -2.144 2.449 18.349 1.00 78.31 79 LYS A CA 1
ATOM 623 C C . LYS A 1 79 ? -1.608 1.718 19.582 1.00 78.31 79 LYS A C 1
ATOM 625 O O . LYS A 1 79 ? -2.104 1.888 20.693 1.00 78.31 79 LYS A O 1
ATOM 630 N N . THR A 1 80 ? -0.528 0.967 19.401 1.00 70.56 80 THR A N 1
ATOM 631 C CA . THR A 1 80 ? 0.318 0.453 20.483 1.00 70.56 80 THR A CA 1
ATOM 632 C C . THR A 1 80 ? 1.582 1.312 20.598 1.00 70.56 80 THR A C 1
ATOM 634 O O . THR A 1 80 ? 1.969 1.989 19.649 1.00 70.56 80 THR A O 1
ATOM 637 N N . LYS A 1 81 ? 2.271 1.293 21.750 1.00 57.16 81 LYS A N 1
ATOM 638 C CA . LYS A 1 81 ? 3.468 2.129 22.022 1.00 57.16 81 LYS A CA 1
ATOM 639 C C . LYS A 1 81 ? 4.663 1.934 21.050 1.00 57.16 81 LYS A C 1
ATOM 641 O O . LYS A 1 81 ? 5.692 2.560 21.268 1.00 57.16 81 LYS A O 1
ATOM 646 N N . ARG A 1 82 ? 4.587 1.051 20.043 1.00 57.12 82 ARG A N 1
ATOM 647 C CA . ARG A 1 82 ? 5.714 0.616 19.182 1.00 57.12 82 ARG A CA 1
ATOM 648 C C . ARG A 1 82 ? 5.493 0.791 17.667 1.00 57.12 82 ARG A C 1
ATOM 650 O O . ARG A 1 82 ? 6.189 0.157 16.884 1.00 57.12 82 ARG A O 1
ATOM 657 N N . MET A 1 83 ? 4.524 1.590 17.237 1.00 57.44 83 MET A N 1
ATOM 658 C CA . MET A 1 83 ? 3.971 1.494 15.877 1.00 57.44 83 MET A CA 1
ATOM 659 C C . MET A 1 83 ? 4.528 2.437 14.802 1.00 57.44 83 MET A C 1
ATOM 661 O O . MET A 1 83 ? 3.924 2.567 13.743 1.00 57.44 83 MET A O 1
ATOM 665 N N . ASP A 1 84 ? 5.687 3.050 15.017 1.00 54.50 84 ASP A N 1
ATOM 666 C CA . ASP A 1 84 ? 6.178 4.109 14.122 1.00 54.50 84 ASP A CA 1
ATOM 667 C C . ASP A 1 84 ? 6.877 3.625 12.833 1.00 54.50 84 ASP A C 1
ATOM 669 O O . ASP A 1 84 ? 7.528 4.427 12.171 1.00 54.50 84 ASP A O 1
ATOM 673 N N . VAL A 1 85 ? 6.789 2.344 12.442 1.00 57.53 85 VAL A N 1
ATOM 674 C CA . VAL A 1 85 ? 7.523 1.847 11.258 1.00 57.53 85 VAL A CA 1
ATOM 675 C C . VAL A 1 85 ? 6.702 0.835 10.450 1.00 57.53 85 VAL A C 1
ATOM 677 O O . VAL A 1 85 ? 6.114 -0.069 11.052 1.00 57.53 85 VAL A O 1
ATOM 680 N N . PRO A 1 86 ? 6.676 0.920 9.103 1.00 63.41 86 PRO A N 1
ATOM 681 C CA . PRO A 1 86 ? 6.179 -0.167 8.265 1.00 63.41 86 PRO A CA 1
ATOM 682 C C . PRO A 1 86 ? 6.973 -1.458 8.513 1.00 63.41 86 PRO A C 1
ATOM 684 O O . PRO A 1 86 ? 8.202 -1.452 8.622 1.00 63.41 86 PRO A O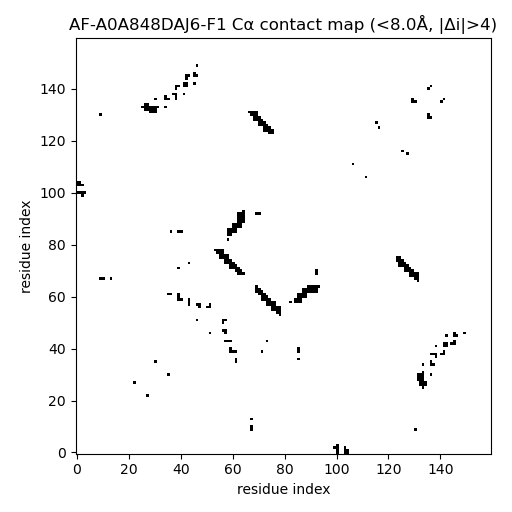 1
ATOM 687 N N . TYR A 1 87 ? 6.267 -2.583 8.588 1.00 67.94 87 TYR A N 1
ATOM 688 C CA . TYR A 1 87 ? 6.883 -3.895 8.782 1.00 67.94 87 TYR A CA 1
ATOM 689 C C . TYR A 1 87 ? 7.391 -4.464 7.457 1.00 67.94 87 TYR A C 1
ATOM 691 O O . TYR A 1 87 ? 6.800 -4.232 6.406 1.00 67.94 87 TYR A O 1
ATOM 699 N N . ILE A 1 88 ? 8.456 -5.262 7.509 1.00 68.62 88 ILE A N 1
ATOM 700 C CA . ILE A 1 88 ? 8.922 -6.048 6.364 1.00 68.62 88 ILE A CA 1
ATOM 701 C C . ILE A 1 88 ? 8.791 -7.520 6.716 1.00 68.62 88 ILE A C 1
ATOM 703 O O . ILE A 1 88 ? 9.335 -7.968 7.727 1.00 68.62 88 ILE A O 1
ATOM 707 N N . LEU A 1 89 ? 8.052 -8.254 5.888 1.00 72.25 89 LEU A N 1
ATOM 708 C CA . LEU A 1 89 ? 7.872 -9.694 5.997 1.00 72.25 89 LEU A CA 1
ATOM 709 C C . LEU A 1 89 ? 8.616 -10.369 4.843 1.00 72.25 89 LEU A C 1
ATOM 711 O O . LEU A 1 89 ? 8.189 -10.328 3.688 1.00 72.25 89 LEU A O 1
ATOM 715 N N . ASN A 1 90 ? 9.753 -10.974 5.174 1.00 68.44 90 ASN A N 1
ATOM 716 C CA . ASN A 1 90 ? 10.612 -11.656 4.211 1.00 68.44 90 ASN A CA 1
ATOM 717 C C . ASN A 1 90 ? 10.066 -13.054 3.902 1.00 68.44 90 ASN A C 1
ATOM 719 O O . ASN A 1 90 ? 9.810 -13.822 4.827 1.00 68.44 90 ASN A O 1
ATOM 723 N N . GLY A 1 91 ? 9.943 -13.399 2.617 1.00 66.94 91 GLY A N 1
ATOM 724 C CA . GLY A 1 91 ? 9.557 -14.746 2.175 1.00 66.94 91 GLY A CA 1
ATOM 725 C C . GLY A 1 91 ? 8.049 -15.012 2.135 1.00 66.94 91 GLY A C 1
ATOM 726 O O . GLY A 1 91 ? 7.638 -16.094 1.736 1.00 66.94 91 GLY A O 1
ATOM 727 N N . GLU A 1 92 ? 7.220 -14.026 2.480 1.00 78.50 92 GLU A N 1
ATOM 728 C CA . GLU A 1 92 ? 5.751 -14.139 2.484 1.00 78.50 92 GLU A CA 1
ATOM 729 C C . GLU A 1 92 ? 5.104 -13.644 1.177 1.00 78.50 92 GLU A C 1
ATOM 731 O O . GLU A 1 92 ? 3.883 -13.570 1.053 1.00 78.50 92 GLU A O 1
ATOM 736 N N . LEU A 1 93 ? 5.902 -13.268 0.173 1.00 77.69 93 LEU A N 1
ATOM 737 C CA . LEU A 1 93 ? 5.374 -12.759 -1.093 1.00 77.69 93 LEU A CA 1
ATOM 738 C C . LEU A 1 93 ? 4.524 -13.808 -1.825 1.00 77.69 93 LEU A C 1
ATOM 740 O O . LEU A 1 93 ? 3.410 -13.509 -2.251 1.00 77.69 93 LEU A O 1
ATOM 744 N N . GLU A 1 94 ? 5.034 -15.033 -1.966 1.00 76.62 94 GLU A N 1
ATOM 745 C CA . GLU A 1 94 ? 4.330 -16.109 -2.674 1.00 76.62 94 GLU A CA 1
ATOM 746 C C . GLU A 1 94 ? 3.056 -16.538 -1.936 1.00 76.62 94 GLU A C 1
ATOM 748 O O . GLU A 1 94 ? 2.014 -16.717 -2.566 1.00 76.62 94 GLU A O 1
ATOM 753 N N . SER A 1 95 ? 3.106 -16.641 -0.603 1.00 78.19 95 SER A N 1
ATOM 754 C CA . SER A 1 95 ? 1.946 -17.002 0.221 1.00 78.19 95 SER A CA 1
ATOM 755 C C . SER A 1 95 ? 0.822 -15.969 0.084 1.00 78.19 95 SER A C 1
ATOM 757 O O . SER A 1 95 ? -0.343 -16.326 -0.101 1.00 78.19 95 SER A O 1
ATOM 759 N N . VAL A 1 96 ? 1.170 -14.680 0.093 1.00 77.62 96 VAL A N 1
ATOM 760 C CA . VAL A 1 96 ? 0.219 -13.576 -0.079 1.00 77.62 96 VAL A CA 1
ATOM 761 C C . VAL A 1 96 ? -0.352 -13.548 -1.490 1.00 77.62 96 VAL A C 1
ATOM 763 O O . VAL A 1 96 ? -1.558 -13.360 -1.639 1.00 77.62 96 VAL A O 1
ATOM 766 N N . LEU A 1 97 ? 0.473 -13.756 -2.519 1.00 73.38 97 LEU A N 1
ATOM 767 C CA . LEU A 1 97 ? -0.002 -13.832 -3.901 1.00 73.38 97 LEU A CA 1
ATOM 768 C C . LEU A 1 97 ? -0.975 -15.002 -4.094 1.00 73.38 97 LEU A C 1
ATOM 770 O O . LEU A 1 97 ? -2.039 -14.795 -4.670 1.00 73.38 97 LEU A O 1
ATOM 774 N N . ASN A 1 98 ? -0.674 -16.183 -3.547 1.00 73.31 98 ASN A N 1
ATOM 775 C CA . ASN A 1 98 ? -1.570 -17.341 -3.615 1.00 73.31 98 ASN A CA 1
ATOM 776 C C . ASN A 1 98 ? -2.913 -17.062 -2.926 1.00 73.31 98 ASN A C 1
ATOM 778 O O . ASN A 1 98 ? -3.963 -17.309 -3.515 1.00 73.31 98 ASN A O 1
ATOM 782 N N . ARG A 1 99 ? -2.891 -16.456 -1.729 1.00 73.31 99 ARG A N 1
ATOM 783 C CA . ARG A 1 99 ? -4.115 -16.058 -1.017 1.00 73.31 99 ARG A CA 1
ATOM 784 C C . ARG A 1 99 ? -4.955 -15.068 -1.827 1.00 73.31 99 ARG A C 1
ATOM 786 O O . ARG A 1 99 ? -6.174 -15.201 -1.881 1.00 73.31 99 ARG A O 1
ATOM 793 N N . LEU A 1 100 ? -4.316 -14.088 -2.468 1.00 69.81 100 LEU A N 1
ATOM 794 C CA . LEU A 1 100 ? -5.012 -13.138 -3.341 1.00 69.81 100 LEU A CA 1
ATOM 795 C C . LEU A 1 100 ? -5.629 -13.841 -4.562 1.00 69.81 100 LEU A C 1
ATOM 797 O O . LEU A 1 100 ? -6.735 -13.491 -4.968 1.00 69.81 100 LEU A O 1
ATOM 801 N N . ASP A 1 101 ? -4.946 -14.832 -5.141 1.00 66.88 101 ASP A N 1
ATOM 802 C CA . ASP A 1 101 ? -5.459 -15.617 -6.271 1.00 66.88 101 ASP A CA 1
ATOM 803 C C . ASP A 1 101 ? -6.698 -16.444 -5.882 1.00 66.88 101 ASP A C 1
ATOM 805 O O . ASP A 1 101 ? -7.663 -16.489 -6.647 1.00 66.88 101 ASP A O 1
ATOM 809 N N . GLU A 1 102 ? -6.695 -17.060 -4.696 1.00 65.19 102 GLU A N 1
ATOM 810 C CA . GLU A 1 102 ? -7.827 -17.825 -4.151 1.00 65.19 102 GLU A CA 1
ATOM 811 C C . GLU A 1 102 ? -9.051 -16.932 -3.912 1.00 65.19 102 GLU A C 1
ATOM 813 O O . GLU A 1 102 ? -10.135 -17.227 -4.418 1.00 65.19 102 GLU A O 1
ATOM 818 N N . GLN A 1 103 ? -8.866 -15.785 -3.250 1.00 62.03 103 GLN A N 1
ATOM 819 C CA . GLN A 1 103 ? -9.947 -14.824 -2.996 1.00 62.03 103 GLN A CA 1
ATOM 820 C C . GLN A 1 103 ? -10.588 -14.307 -4.295 1.00 62.03 103 GLN A C 1
ATOM 822 O O . GLN A 1 103 ? -11.802 -14.134 -4.370 1.00 62.03 103 GLN A O 1
ATOM 827 N N . LEU A 1 104 ? -9.797 -14.106 -5.354 1.00 59.59 104 LEU A N 1
ATOM 828 C CA . LEU A 1 104 ? -10.307 -13.672 -6.660 1.00 59.59 104 LEU A CA 1
ATOM 829 C C . LEU A 1 104 ? -11.134 -14.744 -7.383 1.00 59.59 104 LEU A C 1
ATOM 831 O O . LEU A 1 104 ? -11.987 -14.403 -8.203 1.00 59.59 104 LEU A O 1
ATOM 835 N N . ILE A 1 105 ? -10.868 -16.028 -7.133 1.00 52.22 105 ILE A N 1
ATOM 836 C CA . ILE A 1 105 ? -11.631 -17.138 -7.723 1.00 52.22 105 ILE A CA 1
ATOM 837 C C . ILE A 1 105 ? -13.009 -17.255 -7.059 1.00 52.22 105 ILE A C 1
ATOM 839 O O . ILE A 1 105 ? -13.988 -17.550 -7.744 1.00 52.22 105 ILE A O 1
ATOM 843 N N . GLU A 1 106 ? -13.104 -16.989 -5.757 1.00 51.16 106 GLU A N 1
ATOM 844 C CA . GLU A 1 106 ? -14.358 -17.097 -5.000 1.00 51.16 106 GLU A CA 1
ATOM 845 C C . GLU A 1 106 ? -15.394 -16.014 -5.369 1.00 51.16 106 GLU A C 1
ATOM 847 O O . GLU A 1 106 ? -16.595 -16.231 -5.208 1.00 51.16 106 GLU A O 1
ATOM 852 N N . GLU A 1 107 ? -14.972 -14.871 -5.920 1.00 50.16 107 GLU A N 1
ATOM 853 C CA . GLU A 1 107 ? -15.833 -13.692 -6.113 1.00 50.16 107 GLU A CA 1
ATOM 854 C C . GLU A 1 107 ? -16.507 -13.539 -7.499 1.00 50.16 107 GLU A C 1
ATOM 856 O O . GLU A 1 107 ? -17.018 -12.463 -7.795 1.00 50.16 107 GLU A O 1
ATOM 861 N N . MET A 1 108 ? -16.562 -14.559 -8.370 1.00 40.25 108 MET A N 1
ATOM 862 C CA . MET A 1 108 ? -17.036 -14.428 -9.771 1.00 40.25 108 MET A CA 1
ATOM 863 C C . MET A 1 108 ? -18.390 -13.685 -9.966 1.00 40.25 108 MET A C 1
ATOM 865 O O . MET A 1 108 ? -19.462 -14.286 -10.023 1.00 40.25 108 MET A O 1
ATOM 869 N N . SER A 1 109 ? -18.309 -12.368 -10.198 1.00 33.38 109 SER A N 1
ATOM 870 C CA . SER A 1 109 ? -19.346 -11.474 -10.727 1.00 33.38 109 SER A CA 1
ATOM 871 C C . SER A 1 109 ? -18.737 -10.632 -11.866 1.00 33.38 109 SER A C 1
ATOM 873 O O . SER A 1 109 ? -17.608 -10.148 -11.731 1.00 33.38 109 SER A O 1
ATOM 875 N N . PRO A 1 110 ? -19.434 -10.436 -13.005 1.00 33.09 110 PRO A N 1
ATOM 876 C CA . PRO A 1 110 ? -18.866 -9.946 -14.274 1.00 33.09 110 PRO A CA 1
ATOM 877 C C . PRO A 1 110 ? -18.412 -8.470 -14.294 1.00 33.09 110 PRO A C 1
ATOM 879 O O . PRO A 1 110 ? -18.118 -7.926 -15.355 1.00 33.09 110 PRO A O 1
ATOM 882 N N . SER A 1 111 ? -18.309 -7.811 -13.139 1.00 31.31 111 SER A N 1
ATOM 883 C CA . SER A 1 111 ? -17.774 -6.449 -12.984 1.00 31.31 111 SER A CA 1
ATOM 884 C C . SER A 1 111 ? -16.441 -6.375 -12.230 1.00 31.31 111 SER A C 1
ATOM 886 O O . SER A 1 111 ? -15.909 -5.275 -12.034 1.00 31.31 111 SER A O 1
ATOM 888 N N . ILE A 1 112 ? -15.891 -7.517 -11.813 1.00 38.94 112 ILE A N 1
ATOM 889 C CA . ILE A 1 112 ? -14.650 -7.607 -11.043 1.00 38.94 112 ILE A CA 1
ATOM 890 C C . ILE A 1 112 ? -13.499 -7.879 -12.017 1.00 38.94 112 ILE A C 1
ATOM 892 O O . ILE A 1 112 ? -12.896 -8.944 -12.082 1.00 38.94 112 ILE A O 1
ATOM 896 N N . TYR A 1 113 ? -13.151 -6.835 -12.773 1.00 34.47 113 TYR A N 1
ATOM 897 C CA . TYR A 1 113 ? -11.728 -6.559 -12.967 1.00 34.47 113 TYR A CA 1
ATOM 898 C C . TYR A 1 113 ? -11.057 -6.642 -11.587 1.00 34.47 113 TYR A C 1
ATOM 900 O O . TYR A 1 113 ? -11.716 -6.359 -10.585 1.00 34.47 113 TYR A O 1
ATOM 908 N N . ILE A 1 114 ? -9.751 -6.899 -11.510 1.00 41.09 114 ILE A N 1
ATOM 909 C CA . ILE A 1 114 ? -8.968 -6.366 -10.388 1.00 41.09 114 ILE A CA 1
ATOM 910 C C . ILE A 1 114 ? -9.111 -4.837 -10.458 1.00 41.09 114 ILE A C 1
ATOM 912 O O . ILE A 1 114 ? -8.285 -4.112 -11.006 1.00 41.09 114 ILE A O 1
ATOM 916 N N . ARG A 1 115 ? -10.259 -4.336 -9.997 1.00 35.22 115 ARG A N 1
ATOM 917 C CA . ARG A 1 115 ? -10.429 -2.996 -9.507 1.00 35.22 115 ARG A CA 1
ATOM 918 C C . ARG A 1 115 ? -9.456 -2.939 -8.353 1.00 35.22 115 ARG A C 1
ATOM 920 O O . ARG A 1 115 ? -9.327 -3.884 -7.581 1.00 35.22 115 ARG A O 1
ATOM 927 N N . ARG A 1 116 ? -8.808 -1.799 -8.238 1.00 40.38 116 ARG A N 1
ATOM 928 C CA . ARG A 1 116 ? -7.937 -1.409 -7.136 1.00 40.38 116 ARG A CA 1
ATOM 929 C C . ARG A 1 116 ? -8.527 -1.586 -5.722 1.00 40.38 116 ARG A C 1
ATOM 931 O O . ARG A 1 116 ? -7.846 -1.236 -4.780 1.00 40.38 116 ARG A O 1
ATOM 938 N N . ASN A 1 117 ? -9.726 -2.146 -5.544 1.00 35.06 117 ASN A N 1
ATOM 939 C CA . ASN A 1 117 ? -10.345 -2.428 -4.256 1.00 35.06 117 ASN A CA 1
ATOM 940 C C . ASN A 1 117 ? -11.269 -3.648 -4.371 1.00 35.06 117 ASN A C 1
ATOM 942 O O . ASN A 1 117 ? -12.418 -3.518 -4.797 1.00 35.06 117 ASN A O 1
ATOM 946 N N . LEU A 1 118 ? -10.790 -4.823 -3.970 1.00 35.66 118 LEU A N 1
ATOM 947 C CA . LEU A 1 118 ? -11.668 -5.907 -3.535 1.00 35.66 118 LEU A CA 1
ATOM 948 C C . LEU A 1 118 ? -12.152 -5.507 -2.136 1.00 35.66 118 LEU A C 1
ATOM 950 O O . LEU A 1 118 ? -11.420 -5.603 -1.154 1.00 35.66 118 LEU A O 1
ATOM 954 N N . ARG A 1 119 ? -13.328 -4.878 -2.080 1.00 46.41 119 ARG A N 1
ATOM 955 C CA . ARG A 1 119 ? -13.876 -4.255 -0.871 1.00 46.41 119 ARG A CA 1
ATOM 956 C C . ARG A 1 119 ? -14.921 -5.172 -0.251 1.00 46.41 119 ARG A C 1
ATOM 958 O O . ARG A 1 119 ? -16.122 -4.989 -0.420 1.00 46.41 119 ARG A O 1
ATOM 965 N N . ARG A 1 120 ? -14.434 -6.148 0.507 1.00 32.59 120 ARG A N 1
ATOM 966 C CA . ARG A 1 120 ? -15.173 -6.760 1.609 1.00 32.59 120 ARG A CA 1
ATOM 967 C C . ARG A 1 120 ? -14.365 -6.477 2.868 1.00 32.59 120 ARG A C 1
ATOM 969 O O . ARG A 1 120 ? -13.148 -6.629 2.845 1.00 32.59 120 ARG A O 1
ATOM 976 N N . TYR A 1 121 ? -15.019 -6.067 3.952 1.00 40.34 121 TYR A N 1
ATOM 977 C CA . TYR A 1 121 ? -14.425 -6.029 5.293 1.00 40.34 121 TYR A CA 1
ATOM 978 C C . TYR A 1 121 ? -14.147 -7.461 5.774 1.00 40.34 121 TYR A C 1
ATOM 980 O O . TYR A 1 121 ? -14.757 -7.948 6.719 1.00 40.34 121 TYR A O 1
ATOM 988 N N . SER A 1 122 ? -13.270 -8.169 5.072 1.00 35.75 122 SER A N 1
ATOM 989 C CA . SER A 1 122 ? -12.560 -9.304 5.622 1.00 35.75 122 SER A CA 1
ATOM 990 C C . SER A 1 122 ? -11.183 -8.755 5.985 1.00 35.75 122 SER A C 1
ATOM 992 O O . SER A 1 122 ? -10.316 -8.583 5.134 1.00 35.75 122 SER A O 1
ATOM 994 N N . ASP A 1 123 ? -11.048 -8.374 7.255 1.00 47.44 123 ASP A N 1
ATOM 995 C CA . ASP A 1 123 ? -9.799 -8.008 7.934 1.00 47.44 123 ASP A CA 1
ATOM 996 C C . ASP A 1 123 ? -9.134 -6.639 7.630 1.00 47.44 123 ASP A C 1
ATOM 998 O O . ASP A 1 123 ? -7.929 -6.503 7.865 1.00 47.44 123 ASP A O 1
ATOM 1002 N N . ASP A 1 124 ? -9.869 -5.600 7.202 1.00 66.38 124 ASP A N 1
ATOM 1003 C CA . ASP A 1 124 ? -9.434 -4.174 7.174 1.00 66.38 124 ASP A CA 1
ATOM 1004 C C . ASP A 1 124 ? -8.118 -3.855 6.417 1.00 66.38 124 ASP A C 1
ATOM 1006 O O . ASP A 1 124 ? -7.458 -2.851 6.697 1.00 66.38 124 ASP A O 1
ATOM 1010 N N . THR A 1 125 ? -7.706 -4.696 5.460 1.00 73.00 125 THR A N 1
ATOM 1011 C CA . THR A 1 125 ? -6.380 -4.608 4.817 1.00 73.00 125 THR A CA 1
ATOM 1012 C C . THR A 1 125 ? -6.472 -4.276 3.325 1.00 73.00 125 THR A C 1
ATOM 1014 O O . THR A 1 125 ? -7.067 -5.027 2.557 1.00 73.00 125 THR A O 1
ATOM 1017 N N . THR A 1 126 ? -5.818 -3.199 2.887 1.00 79.75 126 THR A N 1
ATOM 1018 C CA . THR A 1 126 ? -5.662 -2.841 1.467 1.00 79.75 126 THR A CA 1
ATOM 1019 C C . THR A 1 126 ? -4.327 -3.366 0.938 1.00 79.75 126 THR A C 1
ATOM 1021 O O . THR A 1 126 ? -3.285 -3.101 1.534 1.00 79.75 126 THR A O 1
ATOM 1024 N N . PHE A 1 127 ? -4.340 -4.082 -0.191 1.00 81.94 127 PHE A N 1
ATOM 1025 C CA . PHE A 1 127 ? -3.142 -4.601 -0.864 1.00 81.94 127 PHE A CA 1
ATOM 1026 C C . PHE A 1 127 ? -2.842 -3.820 -2.150 1.00 81.94 127 PHE A C 1
ATOM 1028 O O . PHE A 1 127 ? -3.733 -3.582 -2.964 1.00 81.94 127 PHE A O 1
ATOM 1035 N N . ILE A 1 128 ? -1.572 -3.473 -2.368 1.00 83.56 128 ILE A N 1
ATOM 1036 C CA . ILE A 1 128 ? -1.069 -2.856 -3.600 1.00 83.56 128 ILE A CA 1
ATOM 1037 C C . ILE A 1 128 ? -0.054 -3.804 -4.228 1.00 83.56 128 ILE A C 1
ATOM 1039 O O . ILE A 1 128 ? 0.998 -4.090 -3.654 1.00 83.56 128 ILE A O 1
ATOM 1043 N N . VAL A 1 129 ? -0.376 -4.266 -5.434 1.00 83.88 129 VAL A N 1
ATOM 1044 C CA . VAL A 1 129 ? 0.430 -5.213 -6.206 1.00 83.88 129 VAL A CA 1
ATOM 1045 C C . VAL A 1 129 ? 0.916 -4.527 -7.476 1.00 83.88 129 VAL A C 1
ATOM 1047 O O . VAL A 1 129 ? 0.108 -4.080 -8.294 1.00 83.88 129 VAL A O 1
ATOM 1050 N N . LYS A 1 130 ? 2.236 -4.425 -7.661 1.00 83.75 130 LYS A N 1
ATOM 1051 C CA . LYS A 1 130 ? 2.824 -3.807 -8.861 1.00 83.75 130 LYS A CA 1
ATOM 1052 C C . LYS A 1 130 ? 4.065 -4.564 -9.335 1.00 83.75 130 LYS A C 1
ATOM 1054 O O . LYS A 1 130 ? 4.678 -5.290 -8.550 1.00 83.75 130 LYS A O 1
ATOM 1059 N N . PRO A 1 131 ? 4.482 -4.384 -10.603 1.00 85.62 131 PRO A N 1
ATOM 1060 C CA . PRO A 1 131 ? 5.710 -4.996 -11.090 1.00 85.62 131 PRO A CA 1
ATOM 1061 C C . PRO A 1 131 ? 6.936 -4.566 -10.280 1.00 85.62 131 PRO A C 1
ATOM 1063 O O . PRO A 1 131 ? 7.024 -3.421 -9.830 1.00 85.62 131 PRO A O 1
ATOM 1066 N N . ASN A 1 132 ? 7.902 -5.473 -10.154 1.00 86.25 132 ASN A N 1
ATOM 1067 C CA . ASN A 1 132 ? 9.194 -5.277 -9.497 1.00 86.25 132 ASN A CA 1
ATOM 1068 C C . ASN A 1 132 ? 10.108 -4.374 -10.350 1.00 86.25 132 ASN A C 1
ATOM 1070 O O . ASN A 1 132 ? 11.094 -4.830 -10.926 1.00 86.25 132 ASN A O 1
ATOM 1074 N N . GLN A 1 133 ? 9.703 -3.115 -10.549 1.00 86.25 133 GLN A N 1
ATOM 1075 C CA . GLN A 1 133 ? 10.425 -2.120 -11.342 1.00 86.25 133 GLN A CA 1
ATOM 1076 C C . GLN A 1 133 ? 10.204 -0.720 -10.753 1.00 86.25 133 GLN A C 1
ATOM 1078 O O . GLN A 1 133 ? 9.054 -0.324 -10.546 1.00 86.25 133 GLN A O 1
ATOM 1083 N N . ILE A 1 134 ? 11.279 0.051 -10.550 1.00 89.56 134 ILE A N 1
ATOM 1084 C CA . ILE A 1 134 ? 11.268 1.347 -9.835 1.00 89.56 134 ILE A CA 1
ATOM 1085 C C . ILE A 1 134 ? 10.163 2.302 -10.318 1.00 89.56 134 ILE A C 1
ATOM 1087 O O . ILE A 1 134 ? 9.498 2.940 -9.505 1.00 89.56 134 ILE A O 1
ATOM 1091 N N . ARG A 1 135 ? 9.885 2.371 -11.629 1.00 87.88 135 ARG A N 1
ATOM 1092 C CA . ARG A 1 135 ? 8.877 3.298 -12.188 1.00 87.88 135 ARG A CA 1
ATOM 1093 C C . ARG A 1 135 ? 7.458 3.152 -11.633 1.00 87.88 135 ARG A C 1
ATOM 1095 O O . ARG A 1 135 ? 6.641 4.041 -11.844 1.00 87.88 135 ARG A O 1
ATOM 1102 N N . TYR A 1 136 ? 7.135 2.013 -11.026 1.00 87.88 136 TYR A N 1
ATOM 1103 C CA . TYR A 1 136 ? 5.812 1.756 -10.458 1.00 87.88 136 TYR A CA 1
ATOM 1104 C C . TYR A 1 136 ? 5.703 2.164 -8.985 1.00 87.88 136 TYR A C 1
ATOM 1106 O O . TYR A 1 136 ? 4.591 2.322 -8.476 1.00 87.88 136 TYR A O 1
ATOM 1114 N N . TRP A 1 137 ? 6.845 2.371 -8.334 1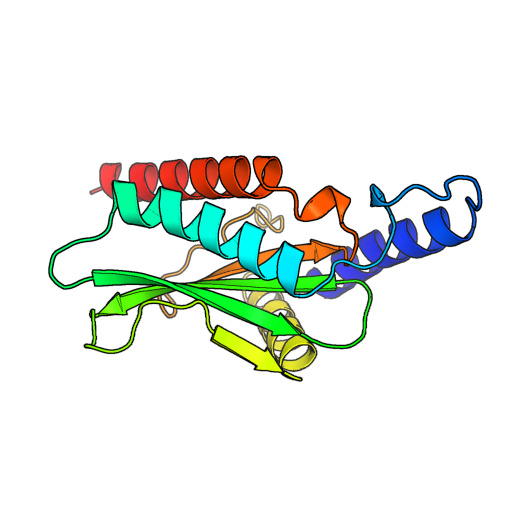.00 93.69 137 TRP A N 1
ATOM 1115 C CA . TRP A 1 137 ? 6.987 2.585 -6.897 1.00 93.69 137 TRP A CA 1
ATOM 1116 C C . TRP A 1 137 ? 7.535 3.981 -6.584 1.00 93.69 137 TRP A C 1
ATOM 1118 O O . TRP A 1 137 ? 8.206 4.185 -5.582 1.00 93.69 137 TRP A O 1
ATOM 1128 N N . THR A 1 138 ? 7.252 4.966 -7.440 1.00 93.50 138 THR A N 1
ATOM 1129 C CA . THR A 1 138 ? 7.643 6.357 -7.190 1.00 93.50 138 THR A CA 1
ATOM 1130 C C . THR A 1 138 ? 6.777 6.988 -6.101 1.00 93.50 138 THR A C 1
ATOM 1132 O O . THR A 1 138 ? 5.610 6.630 -5.934 1.00 93.50 138 THR A O 1
ATOM 1135 N N . GLN A 1 139 ? 7.296 8.021 -5.436 1.00 95.00 139 GLN A N 1
ATOM 1136 C CA . GLN A 1 139 ? 6.525 8.836 -4.491 1.00 95.00 139 GLN A CA 1
ATOM 1137 C C . GLN A 1 139 ? 5.222 9.384 -5.108 1.00 95.00 139 GLN A C 1
ATOM 1139 O O . GLN A 1 139 ? 4.163 9.354 -4.491 1.00 95.00 139 GLN A O 1
ATOM 1144 N N . SER A 1 140 ? 5.260 9.826 -6.370 1.00 93.75 140 SER A N 1
ATOM 1145 C CA . SER A 1 140 ? 4.065 10.288 -7.092 1.00 93.75 140 SER A CA 1
ATOM 1146 C C . SER A 1 140 ? 3.033 9.183 -7.339 1.00 93.75 140 SER A C 1
ATOM 1148 O O . SER A 1 140 ? 1.835 9.463 -7.391 1.00 93.75 140 SER A O 1
ATOM 1150 N N . ALA A 1 141 ? 3.475 7.931 -7.489 1.00 92.06 141 ALA A N 1
ATOM 1151 C CA . ALA A 1 141 ? 2.580 6.787 -7.557 1.00 92.06 141 ALA A CA 1
ATOM 1152 C C . ALA A 1 141 ? 1.963 6.491 -6.181 1.00 92.06 141 ALA A C 1
ATOM 1154 O O . ALA A 1 141 ? 0.771 6.203 -6.126 1.00 92.06 141 ALA A O 1
ATOM 1155 N N . ALA A 1 142 ? 2.729 6.634 -5.092 1.00 94.38 142 ALA A N 1
ATOM 1156 C CA . ALA A 1 142 ? 2.220 6.494 -3.726 1.00 94.38 142 ALA A CA 1
ATOM 1157 C C . ALA A 1 142 ? 1.125 7.521 -3.414 1.00 94.38 142 ALA A C 1
ATOM 1159 O O . ALA A 1 142 ? 0.047 7.136 -2.971 1.00 94.38 142 ALA A O 1
ATOM 1160 N N . LEU A 1 143 ? 1.360 8.803 -3.724 1.00 93.00 143 LEU A N 1
ATOM 1161 C CA . LEU A 1 143 ? 0.368 9.871 -3.545 1.00 93.00 143 LEU A CA 1
ATOM 1162 C C . LEU A 1 143 ? -0.919 9.592 -4.329 1.00 93.00 143 LEU A C 1
ATOM 1164 O O . LEU A 1 143 ? -2.010 9.714 -3.787 1.00 93.00 143 LEU A O 1
ATOM 1168 N N . ARG A 1 144 ? -0.800 9.170 -5.595 1.00 90.44 144 ARG A N 1
ATOM 1169 C CA . ARG A 1 144 ? -1.962 8.844 -6.433 1.00 90.44 144 ARG A CA 1
ATOM 1170 C C . ARG A 1 144 ? -2.778 7.688 -5.859 1.00 90.44 144 ARG A C 1
ATOM 1172 O O . ARG A 1 144 ? -4.000 7.776 -5.820 1.00 90.44 144 ARG A O 1
ATOM 1179 N N . ASP A 1 145 ? -2.114 6.612 -5.454 1.00 88.62 145 ASP A N 1
ATOM 1180 C CA . ASP A 1 145 ? -2.804 5.439 -4.919 1.00 88.62 145 ASP A CA 1
ATOM 1181 C C . ASP A 1 145 ? -3.419 5.737 -3.536 1.00 88.62 145 ASP A C 1
ATOM 1183 O O . ASP A 1 145 ? -4.498 5.233 -3.219 1.00 88.62 145 ASP A O 1
ATOM 1187 N N . ALA A 1 146 ? -2.789 6.601 -2.731 1.00 88.62 146 ALA A N 1
ATOM 1188 C CA . ALA A 1 146 ? -3.353 7.072 -1.467 1.00 88.62 146 ALA A CA 1
ATOM 1189 C C . ALA A 1 146 ? -4.580 7.972 -1.680 1.00 88.62 146 ALA A C 1
ATOM 1191 O O . ALA A 1 146 ? -5.591 7.784 -1.011 1.00 88.62 146 ALA A O 1
ATOM 1192 N N . ASP A 1 147 ? -4.532 8.888 -2.651 1.00 88.00 147 ASP A N 1
ATOM 1193 C CA . ASP A 1 147 ? -5.664 9.726 -3.064 1.00 88.00 147 ASP A CA 1
ATOM 1194 C C . ASP A 1 147 ? -6.869 8.891 -3.510 1.00 88.00 147 ASP A C 1
ATOM 1196 O O . ASP A 1 147 ? -8.019 9.211 -3.212 1.00 88.00 147 ASP A O 1
ATOM 1200 N N . GLU A 1 148 ? -6.622 7.833 -4.279 1.00 85.31 148 GLU A N 1
ATOM 1201 C CA . GLU A 1 148 ? -7.666 6.897 -4.692 1.00 85.31 148 GLU A CA 1
ATOM 1202 C C . GLU A 1 148 ? -8.262 6.189 -3.476 1.00 85.31 148 GLU A C 1
ATOM 1204 O O . GLU A 1 148 ? -9.472 6.255 -3.274 1.00 85.31 148 GLU A O 1
ATOM 1209 N N . THR A 1 149 ? -7.412 5.659 -2.595 1.00 82.19 149 THR A N 1
ATOM 1210 C CA . THR A 1 149 ? -7.849 5.008 -1.352 1.00 82.19 149 THR A CA 1
ATOM 1211 C C . THR A 1 149 ? -8.657 5.951 -0.461 1.00 82.19 149 THR A C 1
ATOM 1213 O O . THR A 1 149 ? -9.695 5.558 0.072 1.00 82.19 149 THR A O 1
ATOM 1216 N N . TYR A 1 150 ? -8.228 7.208 -0.329 1.00 84.12 150 TYR A N 1
ATOM 1217 C CA . TYR A 1 150 ? -8.959 8.251 0.385 1.00 84.12 150 TYR A CA 1
ATOM 1218 C C . TYR A 1 150 ? -10.357 8.448 -0.208 1.00 84.12 150 TYR A C 1
ATOM 1220 O O . TYR A 1 150 ? -11.344 8.403 0.528 1.00 84.12 150 TYR A O 1
ATOM 1228 N N . ARG A 1 151 ? -10.463 8.616 -1.536 1.00 81.44 151 ARG A N 1
ATOM 1229 C CA . ARG A 1 151 ? -11.759 8.782 -2.219 1.00 81.44 151 ARG A CA 1
ATOM 1230 C C . ARG A 1 151 ? -12.664 7.584 -1.990 1.00 81.44 151 ARG A C 1
ATOM 1232 O O . ARG A 1 151 ? -13.848 7.766 -1.721 1.00 81.44 151 ARG A O 1
ATOM 1239 N N . ASP A 1 152 ? -12.110 6.381 -2.048 1.00 77.81 152 ASP A N 1
ATOM 1240 C CA . ASP A 1 152 ? -12.882 5.171 -1.821 1.00 77.81 152 ASP A CA 1
ATOM 1241 C C . ASP A 1 152 ? -13.395 5.115 -0.372 1.00 77.81 152 ASP A C 1
ATOM 1243 O O . ASP A 1 152 ? -14.558 4.787 -0.140 1.00 77.81 152 ASP A O 1
ATOM 1247 N N . ILE A 1 153 ? -12.560 5.446 0.627 1.00 77.88 153 ILE A N 1
ATOM 1248 C CA . ILE A 1 153 ? -12.974 5.501 2.044 1.00 77.88 153 ILE A CA 1
ATOM 1249 C C . ILE A 1 153 ? -14.095 6.531 2.229 1.00 77.88 153 ILE A C 1
ATOM 1251 O O . ILE A 1 153 ? -15.128 6.211 2.819 1.00 77.88 153 ILE A O 1
ATOM 1255 N N . MET A 1 154 ? -13.929 7.730 1.673 1.00 78.81 154 MET A N 1
ATOM 1256 C CA . MET A 1 154 ? -14.937 8.786 1.753 1.00 78.81 154 MET A CA 1
ATOM 1257 C C . MET A 1 154 ? -16.257 8.382 1.092 1.00 78.81 154 MET A C 1
ATOM 1259 O O . MET A 1 154 ? -17.316 8.608 1.672 1.00 78.81 154 MET A O 1
ATOM 1263 N N . SER A 1 155 ? -16.206 7.734 -0.076 1.00 75.56 155 SER A N 1
ATOM 1264 C CA . SER A 1 155 ? -17.408 7.241 -0.755 1.00 75.56 155 SER A CA 1
ATOM 1265 C C . SER A 1 155 ? -18.147 6.212 0.095 1.00 75.56 155 SER A C 1
ATOM 1267 O O . SER A 1 155 ? -19.357 6.307 0.229 1.00 75.56 155 SER A O 1
ATOM 1269 N N . SER A 1 156 ? -17.436 5.276 0.732 1.00 69.25 156 SER A N 1
ATOM 1270 C CA . SER A 1 156 ? -18.078 4.269 1.592 1.00 69.25 156 SER A CA 1
ATOM 1271 C C . SER A 1 156 ? -18.691 4.821 2.880 1.00 69.25 156 SER A C 1
ATOM 1273 O O . SER A 1 156 ? -19.526 4.153 3.476 1.00 69.25 156 SER A O 1
ATOM 1275 N N . MET A 1 157 ? -18.268 6.005 3.335 1.00 66.62 157 MET A N 1
ATOM 1276 C CA . MET A 1 157 ? -18.834 6.653 4.524 1.00 66.62 157 MET A CA 1
ATOM 1277 C C . MET A 1 157 ? -20.091 7.473 4.210 1.00 66.62 157 MET A C 1
ATOM 1279 O O . MET A 1 157 ? -20.894 7.694 5.108 1.00 66.62 157 MET A O 1
ATOM 1283 N N . GLY A 1 158 ? -20.251 7.942 2.967 1.00 54.94 158 GLY A N 1
ATOM 1284 C CA . GLY A 1 158 ? -21.405 8.741 2.536 1.00 54.94 158 GLY A CA 1
ATOM 1285 C C . GLY A 1 158 ? -22.661 7.930 2.204 1.00 54.94 158 GLY A C 1
ATOM 1286 O O . GLY A 1 158 ? -23.723 8.520 2.036 1.00 54.94 158 GLY A O 1
ATOM 1287 N N . ASP A 1 159 ? -22.542 6.604 2.126 1.00 47.25 159 ASP A N 1
ATOM 1288 C CA . ASP A 1 159 ? -23.643 5.671 1.852 1.00 47.25 159 ASP A CA 1
ATOM 1289 C C . ASP A 1 159 ? -24.319 5.138 3.145 1.00 47.25 159 ASP A C 1
ATOM 1291 O O . ASP A 1 159 ? -25.032 4.131 3.097 1.00 47.25 159 ASP A O 1
ATOM 1295 N N . VAL A 1 160 ? -24.093 5.792 4.299 1.00 42.91 160 VAL A N 1
ATOM 1296 C CA . VAL A 1 160 ? -24.666 5.461 5.626 1.00 42.91 160 VAL A CA 1
ATOM 1297 C C . VAL A 1 160 ? -25.581 6.571 6.133 1.00 42.91 160 VAL A C 1
ATOM 1299 O O . VAL A 1 160 ? -25.172 7.752 6.069 1.00 42.91 160 VAL A O 1
#

Nearest PDB structures (foldseek):
  4hmy-assembly1_M  TM=4.858E-01  e=2.971E+00  Mus musculus
  4ife-assembly1_A  TM=2.541E-01  e=8.611E-01  Lederbergvirus Sf6
  3emn-assembly1_X  TM=2.942E-01  e=5.342E+00  Mus musculus